Protein AF-F1C609-F1 (afdb_monomer_lite)

Sequence (153 aa):
SFLTEIGYLRPEPADFQITTQNVDDEIATTAGPQLVVPVMNARFAINAANARWGSLYDALYGTDAIPEDNGAEKGKGYNKVRGDKVIEWARNFLDDSVTLITGSHIGSTSYKIVDGELEVGLEDGTEIGLADASQLVGYLGDPESPTSILLKH

Organism: NCBI:txid135487

pLDDT: mean 97.44, std 1.82, range [80.75, 98.69]

Foldseek 3Di:
DVCVVVVNDDDDDDDDDDDDDPDDCVPVPDDDDDDDDDVVPVVRVVVNVVVVDDDQLCVQLVDPVPPPPPPLNSPPDDDVVVSVVSVVVVFVVCCVFFNWLDDTSVQFPAWAQDPNFIWTAGNVRDITGTVDRVQFPDFDDHRRHTPDTHGDD

InterPro domains:
  IPR006253 Malate synthase G [PTHR42739] (1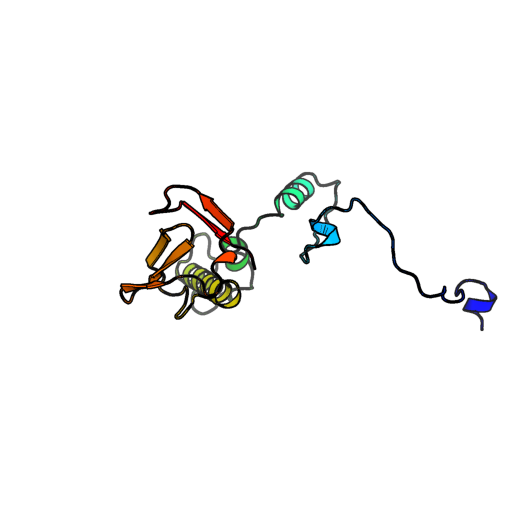-153)
  IPR011076 Malate synthase superfamily [SSF51645] (1-153)
  IPR048357 Malate synthase G, alpha-beta insertion domain [PF20658] (78-153)

Radius of gyration: 23.34 Å; chains: 1; bounding box: 52×42×64 Å

Secondary structure (DSSP, 8-state):
-HHHHTTSSPPPPPP------S--HHHHT---------TT-HHHHHHHHHTTS--HHHHHHHSSSS---TT----SS--HHHHHHHHHHHHHHHHHHS-BSSS-STTEEEEEEETTEEEEEETTS-EEEBSSGGGEEEEEEETTEEEEEEE--

Structure (mmCIF, N/CA/C/O backbone):
data_AF-F1C609-F1
#
_entry.id   AF-F1C609-F1
#
loop_
_atom_site.group_PDB
_atom_site.id
_atom_site.type_symbol
_atom_site.label_atom_id
_atom_site.label_alt_id
_atom_site.label_comp_id
_atom_site.label_asym_id
_atom_site.label_entity_id
_atom_site.label_seq_id
_atom_site.pdbx_PDB_ins_code
_atom_site.Cartn_x
_atom_site.Cartn_y
_atom_site.Cartn_z
_atom_site.occupancy
_atom_site.B_iso_or_equiv
_atom_site.auth_seq_id
_atom_site.auth_comp_id
_atom_site.auth_asym_id
_atom_site.auth_atom_id
_atom_site.pdbx_PDB_model_num
ATOM 1 N N . SER A 1 1 ? 19.303 10.600 -44.708 1.00 80.75 1 SER A N 1
ATOM 2 C CA . SER A 1 1 ? 20.560 10.499 -45.469 1.00 80.75 1 SER A CA 1
ATOM 3 C C . SER A 1 1 ? 21.729 10.155 -44.565 1.00 80.75 1 SER A C 1
ATOM 5 O O . SER A 1 1 ? 21.952 8.971 -44.375 1.00 80.75 1 SER A O 1
ATOM 7 N N . PHE A 1 2 ? 22.374 11.114 -43.886 1.00 96.25 2 PHE A N 1
ATOM 8 C CA . PHE A 1 2 ? 23.651 10.877 -43.190 1.00 96.25 2 PHE A CA 1
ATOM 9 C C . PHE A 1 2 ? 23.667 9.702 -42.193 1.00 96.25 2 PHE A C 1
ATOM 11 O O . PHE A 1 2 ? 24.519 8.830 -42.297 1.00 96.25 2 PHE A O 1
ATOM 18 N N . LEU A 1 3 ? 22.718 9.627 -41.252 1.00 97.56 3 LEU A N 1
ATOM 19 C CA . LEU A 1 3 ? 22.729 8.578 -40.216 1.00 97.56 3 LEU A CA 1
ATOM 20 C C . LEU A 1 3 ? 22.516 7.164 -40.772 1.00 97.56 3 LEU A C 1
ATOM 22 O O . LEU A 1 3 ? 23.059 6.204 -40.234 1.00 97.56 3 LEU A O 1
ATOM 26 N N . THR A 1 4 ? 21.747 7.029 -41.848 1.00 96.19 4 THR A N 1
ATOM 27 C CA . THR A 1 4 ? 21.577 5.751 -42.550 1.00 96.19 4 THR A CA 1
ATOM 28 C C . THR A 1 4 ? 22.824 5.419 -43.367 1.00 96.19 4 THR A C 1
ATOM 30 O O . THR A 1 4 ? 23.278 4.281 -43.355 1.00 96.19 4 THR A O 1
ATOM 33 N N . GLU A 1 5 ? 23.420 6.421 -44.022 1.00 96.38 5 GLU A N 1
ATOM 34 C CA . GLU A 1 5 ? 24.635 6.282 -44.838 1.00 96.38 5 GLU A CA 1
ATOM 35 C C . GLU A 1 5 ? 25.852 5.845 -44.016 1.00 96.38 5 GLU A C 1
ATOM 37 O O . GLU A 1 5 ? 26.610 4.988 -44.460 1.00 96.38 5 GLU A O 1
ATOM 42 N N . ILE A 1 6 ? 26.017 6.373 -42.798 1.00 97.75 6 ILE A N 1
ATOM 43 C CA . ILE A 1 6 ? 27.080 5.934 -41.878 1.00 97.75 6 ILE A CA 1
ATOM 44 C C . ILE A 1 6 ? 26.723 4.646 -41.117 1.00 97.75 6 ILE A C 1
ATOM 46 O O . ILE A 1 6 ? 27.489 4.206 -40.262 1.00 97.75 6 ILE A O 1
ATOM 50 N N . GLY A 1 7 ? 25.551 4.055 -41.378 1.00 95.50 7 GLY A N 1
ATOM 51 C CA . GLY A 1 7 ? 25.100 2.808 -40.756 1.00 95.50 7 GLY A CA 1
ATOM 52 C C . GLY A 1 7 ? 24.644 2.923 -39.297 1.00 95.50 7 GLY A C 1
ATOM 53 O O . GLY A 1 7 ? 24.482 1.897 -38.635 1.00 95.50 7 GLY A O 1
ATOM 54 N N . TYR A 1 8 ? 24.428 4.141 -38.792 1.00 96.88 8 TYR A N 1
ATOM 55 C CA . TYR A 1 8 ? 23.904 4.384 -37.445 1.00 96.88 8 TYR A CA 1
ATOM 56 C C . TYR A 1 8 ? 22.418 4.018 -37.352 1.00 96.88 8 TYR A C 1
ATOM 58 O O . TYR A 1 8 ? 22.014 3.271 -36.464 1.00 96.88 8 TYR A O 1
ATOM 66 N N . LEU A 1 9 ? 21.608 4.513 -38.293 1.00 96.88 9 LEU A N 1
ATOM 67 C CA . LEU A 1 9 ? 20.181 4.209 -38.365 1.00 96.88 9 LEU A CA 1
ATOM 68 C C . LEU A 1 9 ? 19.945 3.052 -39.339 1.00 96.88 9 LEU A C 1
ATOM 70 O O . LEU A 1 9 ? 20.194 3.184 -40.538 1.00 96.88 9 LEU A O 1
ATOM 74 N N . ARG A 1 10 ? 19.455 1.927 -38.818 1.00 96.56 10 ARG A N 1
ATOM 75 C CA . ARG A 1 10 ? 19.150 0.721 -39.599 1.00 96.56 10 ARG A CA 1
ATOM 76 C C . ARG A 1 10 ? 17.663 0.661 -39.969 1.00 96.56 10 ARG A C 1
ATOM 78 O O . ARG A 1 10 ? 16.863 1.311 -39.298 1.00 96.56 10 ARG A O 1
ATOM 85 N N . PRO A 1 11 ? 17.290 -0.105 -41.013 1.00 96.56 11 PRO A N 1
ATOM 86 C CA . PRO A 1 11 ? 15.891 -0.412 -41.288 1.00 96.56 11 PRO A CA 1
ATOM 87 C C . PRO A 1 11 ? 15.227 -1.069 -40.080 1.00 96.56 11 PRO A C 1
ATOM 89 O O . PRO A 1 11 ? 15.861 -1.851 -39.367 1.00 96.56 11 PRO A O 1
ATOM 92 N N . GLU A 1 12 ? 13.954 -0.758 -39.878 1.00 97.25 12 GLU A N 1
ATOM 93 C CA . GLU A 1 12 ? 13.131 -1.418 -38.874 1.00 97.25 12 GLU A CA 1
ATOM 94 C C . GLU A 1 12 ? 12.961 -2.907 -39.234 1.00 97.25 12 GLU A C 1
ATOM 96 O O . GLU A 1 12 ? 12.775 -3.231 -40.415 1.00 97.25 12 GLU A O 1
ATOM 101 N N . PRO A 1 13 ? 13.087 -3.834 -38.266 1.00 96.88 13 PRO A N 1
ATOM 102 C CA . PRO A 1 13 ? 12.787 -5.240 -38.511 1.00 96.88 13 PRO A CA 1
ATOM 103 C C . PRO A 1 13 ? 11.290 -5.443 -38.788 1.00 96.88 13 PRO A C 1
ATOM 105 O O . PRO A 1 13 ? 10.464 -4.607 -38.443 1.00 96.88 13 PRO A O 1
ATOM 108 N N . ALA A 1 14 ? 10.936 -6.578 -39.392 1.00 98.31 14 ALA A N 1
ATOM 109 C CA . ALA A 1 14 ? 9.535 -6.979 -39.508 1.00 98.31 14 ALA A CA 1
ATOM 110 C C . ALA A 1 14 ? 8.923 -7.267 -38.127 1.00 98.31 14 ALA A C 1
ATOM 112 O O . ALA A 1 14 ? 9.643 -7.660 -37.206 1.00 98.31 14 ALA A O 1
ATOM 113 N N . ASP A 1 15 ? 7.600 -7.139 -38.020 1.00 98.25 15 ASP A N 1
ATOM 114 C CA . ASP A 1 15 ? 6.855 -7.426 -36.794 1.00 98.25 15 ASP A CA 1
ATOM 115 C C . ASP A 1 15 ? 7.130 -8.841 -36.267 1.00 98.25 15 ASP A C 1
ATOM 117 O O . ASP A 1 15 ? 7.126 -9.830 -37.007 1.00 98.25 15 ASP A O 1
ATOM 121 N N . PHE A 1 16 ? 7.327 -8.941 -34.954 1.00 98.00 16 PHE A N 1
ATOM 122 C CA . PHE A 1 16 ? 7.481 -10.200 -34.236 1.00 98.00 16 PHE A CA 1
ATOM 123 C C . PHE A 1 16 ? 6.949 -10.066 -32.804 1.00 98.00 16 PHE A C 1
ATOM 125 O O . PHE A 1 16 ? 6.673 -8.968 -32.325 1.00 98.00 16 PHE A O 1
ATOM 132 N N . GLN A 1 17 ? 6.803 -11.196 -32.115 1.00 98.25 17 GLN A N 1
ATOM 133 C CA . GLN A 1 17 ? 6.473 -11.245 -30.691 1.00 98.25 17 GLN A CA 1
ATOM 134 C C . GLN A 1 17 ? 7.672 -11.787 -29.916 1.00 98.25 17 GLN A C 1
ATOM 136 O O . GLN A 1 17 ? 8.356 -12.702 -30.382 1.00 98.25 17 GLN A O 1
ATOM 141 N N . ILE A 1 18 ? 7.936 -11.227 -28.738 1.00 97.75 18 ILE A N 1
ATOM 142 C CA . ILE A 1 18 ? 8.985 -11.740 -27.853 1.00 97.75 18 ILE A CA 1
ATOM 143 C C . ILE A 1 18 ? 8.604 -13.135 -27.334 1.00 97.75 18 ILE A C 1
ATOM 145 O O . ILE A 1 18 ? 7.432 -13.430 -27.120 1.00 97.75 18 ILE A O 1
ATOM 149 N N . THR A 1 19 ? 9.596 -13.999 -27.118 1.00 98.12 19 THR A N 1
ATOM 150 C CA . THR A 1 19 ? 9.389 -15.400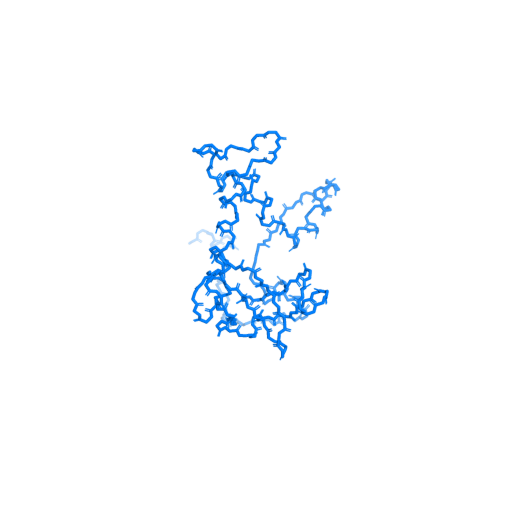 -26.698 1.00 98.12 19 THR A CA 1
ATOM 151 C C . THR A 1 19 ? 10.041 -15.720 -25.352 1.00 98.12 19 THR A C 1
ATOM 153 O O . THR A 1 19 ? 10.310 -16.883 -25.060 1.00 98.12 19 THR A O 1
ATOM 156 N N . THR A 1 20 ? 10.380 -14.702 -24.561 1.00 98.31 20 THR A N 1
ATOM 157 C CA . THR A 1 20 ? 11.048 -14.860 -23.262 1.00 98.31 20 THR A CA 1
ATOM 158 C C . THR A 1 20 ? 10.163 -15.655 -22.299 1.00 98.31 20 THR A C 1
ATOM 160 O O . THR A 1 20 ? 8.962 -15.415 -22.215 1.00 98.31 20 THR A O 1
ATOM 163 N N . GLN A 1 21 ? 10.753 -16.604 -21.572 1.00 97.81 21 GLN A N 1
ATOM 164 C CA . GLN A 1 21 ? 10.063 -17.497 -20.634 1.00 97.81 21 GLN A CA 1
ATOM 165 C C . GLN A 1 21 ? 10.801 -17.538 -19.292 1.00 97.81 21 GLN A C 1
ATOM 167 O O . GLN A 1 21 ? 11.965 -17.146 -19.223 1.00 97.81 21 GLN A O 1
ATOM 172 N N . ASN A 1 22 ? 10.146 -18.076 -18.256 1.00 97.50 22 ASN A N 1
ATOM 173 C CA . ASN A 1 22 ? 10.684 -18.209 -16.892 1.00 97.50 22 ASN A CA 1
ATOM 174 C C . ASN A 1 22 ? 11.066 -16.8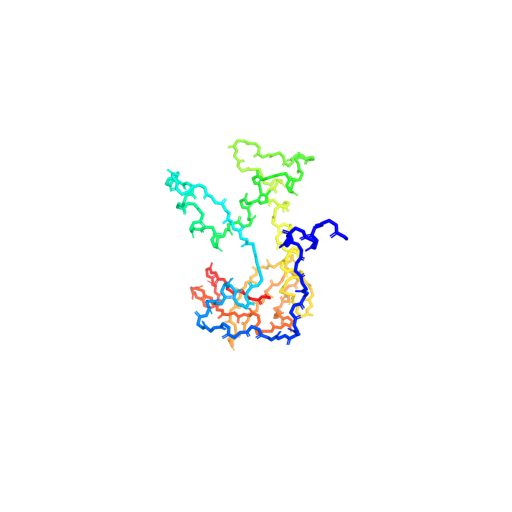56 -16.266 1.00 97.50 22 ASN A C 1
ATOM 176 O O . ASN A 1 22 ? 12.151 -16.705 -15.710 1.00 97.50 22 ASN A O 1
ATOM 180 N N . VAL A 1 23 ? 10.186 -15.867 -16.418 1.00 98.38 23 VAL A N 1
ATOM 181 C CA . VAL A 1 23 ? 10.334 -14.529 -15.836 1.00 98.38 23 VAL A CA 1
ATOM 182 C C . VAL A 1 23 ? 9.447 -14.449 -14.597 1.00 98.38 23 VAL A C 1
ATOM 184 O O . VAL A 1 23 ? 8.293 -14.867 -14.665 1.00 98.38 23 VAL A O 1
ATOM 187 N N . ASP A 1 24 ? 9.980 -13.930 -13.491 1.00 98.25 24 ASP A N 1
ATOM 188 C CA . ASP A 1 24 ? 9.235 -13.742 -12.243 1.00 98.25 24 ASP A CA 1
ATOM 189 C C . ASP A 1 24 ? 8.032 -12.792 -12.407 1.00 98.25 24 ASP A C 1
ATOM 191 O O . ASP A 1 24 ? 8.047 -11.861 -13.223 1.00 98.25 24 ASP A O 1
ATOM 195 N N . ASP A 1 25 ? 6.998 -12.999 -11.589 1.00 98.25 25 ASP A N 1
ATOM 196 C CA . ASP A 1 25 ? 5.736 -12.250 -11.642 1.00 98.25 25 ASP A CA 1
ATOM 197 C C . ASP A 1 25 ? 5.918 -10.750 -11.370 1.00 98.25 25 ASP A C 1
ATOM 199 O O . ASP A 1 25 ? 5.241 -9.918 -11.981 1.00 98.25 25 ASP A O 1
ATOM 203 N N . GLU A 1 26 ? 6.872 -10.375 -10.513 1.00 97.88 26 GLU A N 1
ATOM 204 C CA . GLU A 1 26 ? 7.212 -8.974 -10.242 1.00 97.88 26 GLU A CA 1
ATOM 205 C C . GLU A 1 26 ? 7.716 -8.223 -11.486 1.00 97.88 26 GLU A C 1
ATOM 207 O O . GLU A 1 26 ? 7.715 -6.994 -11.493 1.00 97.88 26 GLU A O 1
ATOM 212 N N . ILE A 1 27 ? 8.147 -8.940 -12.530 1.00 98.06 27 ILE A N 1
ATOM 213 C CA . ILE A 1 27 ? 8.591 -8.367 -13.808 1.00 98.06 27 ILE A CA 1
ATOM 214 C C . ILE A 1 27 ? 7.533 -8.582 -14.897 1.00 98.06 27 ILE A C 1
ATOM 216 O O . ILE A 1 27 ? 7.318 -7.701 -15.728 1.00 98.06 27 ILE A O 1
ATOM 220 N N . ALA A 1 28 ? 6.905 -9.760 -14.933 1.00 97.75 28 ALA A N 1
ATOM 221 C CA . ALA A 1 28 ? 6.064 -10.179 -16.051 1.00 97.75 28 ALA A CA 1
ATOM 222 C C . ALA A 1 28 ? 4.593 -9.758 -15.928 1.00 97.75 28 ALA A C 1
ATOM 224 O O . ALA A 1 28 ? 3.946 -9.524 -16.950 1.00 97.75 28 ALA A O 1
ATOM 225 N N . THR A 1 29 ? 4.050 -9.706 -14.709 1.00 97.50 29 THR A N 1
ATOM 226 C CA . THR A 1 29 ? 2.596 -9.610 -14.485 1.00 97.50 29 THR A CA 1
ATOM 227 C C . THR A 1 29 ? 2.196 -8.494 -13.525 1.00 97.50 29 THR A C 1
ATOM 229 O O . THR A 1 29 ? 1.074 -7.998 -13.606 1.00 97.50 29 THR A O 1
ATOM 232 N N . THR A 1 30 ? 3.102 -8.057 -12.649 1.00 96.88 30 THR A N 1
ATOM 233 C CA . THR A 1 30 ? 2.825 -7.027 -11.641 1.00 96.88 30 THR A CA 1
ATOM 234 C C . THR A 1 30 ? 3.280 -5.652 -12.120 1.00 96.88 30 THR A C 1
ATOM 236 O O . THR A 1 30 ? 4.464 -5.423 -12.356 1.00 96.88 30 THR A O 1
ATOM 239 N N . ALA A 1 31 ? 2.352 -4.699 -12.209 1.00 98.19 31 ALA A N 1
ATOM 240 C CA . ALA A 1 31 ? 2.690 -3.296 -12.419 1.00 98.19 31 ALA A CA 1
ATOM 241 C C . ALA A 1 31 ? 2.961 -2.618 -11.069 1.00 98.19 31 ALA A C 1
ATOM 243 O O . ALA A 1 31 ? 2.115 -2.641 -10.178 1.00 98.19 31 ALA A O 1
ATOM 244 N N . GLY A 1 32 ? 4.127 -1.992 -10.912 1.00 97.19 32 GLY A N 1
ATOM 245 C CA . GLY A 1 32 ? 4.472 -1.322 -9.664 1.00 97.19 32 GLY A CA 1
ATOM 246 C C . GLY A 1 32 ? 5.772 -0.518 -9.723 1.00 97.19 32 GLY A C 1
ATOM 247 O O . GLY A 1 32 ? 6.432 -0.467 -10.764 1.00 97.19 32 GLY A O 1
ATOM 248 N N . PRO A 1 33 ? 6.143 0.145 -8.615 1.00 97.94 33 PRO A N 1
ATOM 249 C CA . PRO A 1 33 ? 7.367 0.934 -8.540 1.00 97.94 33 PRO A CA 1
ATOM 250 C C . PRO A 1 33 ? 8.636 0.080 -8.668 1.00 97.94 33 PRO A C 1
ATOM 252 O O . PRO A 1 33 ? 8.720 -1.010 -8.105 1.00 97.94 33 PRO A O 1
ATOM 255 N N . GLN A 1 34 ? 9.670 0.628 -9.314 1.00 98.38 34 GLN A N 1
ATOM 256 C CA . GLN A 1 34 ? 11.014 0.044 -9.350 1.00 98.38 34 GLN A CA 1
ATOM 257 C C . GLN A 1 34 ? 12.022 0.988 -8.686 1.00 98.38 34 GLN A C 1
ATOM 259 O O . GLN A 1 34 ? 12.220 2.122 -9.124 1.00 98.38 34 GLN A O 1
ATOM 264 N N . LEU A 1 35 ? 12.676 0.516 -7.625 1.00 97.00 35 LEU A N 1
ATOM 265 C CA . LEU A 1 35 ? 13.657 1.295 -6.873 1.00 97.00 35 LEU A CA 1
ATOM 266 C C . LEU A 1 35 ? 15.081 1.058 -7.400 1.00 97.00 35 LEU A C 1
ATOM 268 O O . LEU A 1 35 ? 15.484 -0.077 -7.647 1.00 97.00 35 LEU A O 1
ATOM 272 N N . VAL A 1 36 ? 15.870 2.129 -7.508 1.00 97.88 36 VAL A N 1
ATOM 273 C CA . VAL A 1 36 ? 17.285 2.079 -7.907 1.00 97.88 36 VAL A CA 1
ATOM 274 C C . VAL A 1 36 ? 18.147 2.641 -6.781 1.00 97.88 36 VAL A C 1
ATOM 276 O O . VAL A 1 36 ? 17.932 3.767 -6.335 1.00 97.88 36 VAL A O 1
ATOM 279 N N . VAL A 1 37 ? 19.139 1.870 -6.323 1.00 96.69 37 VAL A N 1
ATOM 280 C CA . VAL A 1 37 ? 20.045 2.267 -5.232 1.00 96.69 37 VAL A CA 1
ATOM 281 C C . VAL A 1 37 ? 21.506 1.917 -5.532 1.00 96.69 37 VAL A C 1
ATOM 283 O O . VAL A 1 37 ? 21.775 0.944 -6.240 1.00 96.69 37 VAL A O 1
ATOM 286 N N . PRO A 1 38 ? 22.481 2.659 -4.974 1.00 97.31 38 PRO A N 1
ATOM 287 C CA . PRO A 1 38 ? 23.890 2.316 -5.116 1.00 97.31 38 PRO A CA 1
ATOM 288 C C . PRO A 1 38 ? 24.245 1.099 -4.251 1.00 97.31 38 PRO A C 1
ATOM 290 O O . PRO A 1 38 ? 24.287 1.189 -3.023 1.00 97.31 38 PRO A O 1
ATOM 293 N N . VAL A 1 39 ? 24.586 -0.023 -4.890 1.00 96.50 39 VAL A N 1
ATOM 294 C CA . VAL A 1 39 ? 24.919 -1.286 -4.199 1.00 96.50 39 VAL A CA 1
ATOM 295 C C . VAL A 1 39 ? 26.122 -1.172 -3.249 1.00 96.50 39 VAL A C 1
ATOM 297 O O . VAL A 1 39 ? 26.205 -1.901 -2.266 1.00 96.50 39 VAL A O 1
ATOM 300 N N . MET A 1 40 ? 27.034 -0.219 -3.486 1.00 96.81 40 MET A N 1
ATOM 301 C CA . MET A 1 40 ? 28.186 0.029 -2.605 1.00 96.81 40 MET A CA 1
ATOM 302 C C . MET A 1 40 ? 27.796 0.575 -1.223 1.00 96.81 40 MET A C 1
ATOM 304 O O . MET A 1 40 ? 28.606 0.532 -0.299 1.00 96.81 40 MET A O 1
ATOM 308 N N . ASN A 1 41 ? 26.570 1.083 -1.052 1.00 97.75 41 ASN A N 1
ATOM 309 C CA . ASN A 1 41 ? 26.057 1.484 0.252 1.00 97.75 41 ASN A CA 1
ATOM 310 C C . ASN A 1 41 ? 25.183 0.364 0.832 1.00 97.75 41 ASN A C 1
ATOM 312 O O . ASN A 1 41 ? 23.999 0.256 0.512 1.00 97.75 41 ASN A O 1
ATOM 316 N N . ALA A 1 42 ? 25.761 -0.437 1.732 1.00 97.56 42 ALA A N 1
ATOM 317 C CA . ALA A 1 42 ? 25.079 -1.580 2.342 1.00 97.56 42 ALA A CA 1
ATOM 318 C C . ALA A 1 42 ? 23.758 -1.199 3.035 1.00 97.56 42 ALA A C 1
ATOM 320 O O . ALA A 1 42 ? 22.778 -1.933 2.940 1.00 97.56 42 ALA A O 1
ATOM 321 N N . ARG A 1 43 ? 23.696 -0.027 3.684 1.00 98.12 43 ARG A N 1
ATOM 322 C CA . ARG A 1 43 ? 22.469 0.450 4.339 1.00 98.12 43 ARG A CA 1
ATOM 323 C C . ARG A 1 43 ? 21.362 0.703 3.319 1.00 98.12 43 ARG A C 1
ATOM 325 O O . ARG A 1 43 ? 20.226 0.304 3.546 1.00 98.12 43 ARG A O 1
ATOM 332 N N . PHE A 1 44 ? 21.680 1.353 2.201 1.00 97.56 44 PHE A N 1
ATOM 333 C CA . PHE A 1 44 ? 20.690 1.613 1.154 1.00 97.56 44 PHE A CA 1
ATOM 334 C C . PHE A 1 44 ? 20.273 0.338 0.426 1.00 97.56 44 PHE A C 1
ATOM 336 O O . PHE A 1 44 ? 19.091 0.186 0.141 1.00 97.56 44 PHE A O 1
ATOM 343 N N . ALA A 1 45 ? 21.197 -0.598 0.199 1.00 97.62 45 ALA A N 1
ATOM 344 C CA . ALA A 1 45 ? 20.877 -1.896 -0.389 1.00 97.62 45 ALA A CA 1
ATOM 345 C C . ALA A 1 45 ? 19.895 -2.703 0.481 1.00 97.62 45 ALA A C 1
ATOM 347 O O . ALA A 1 45 ? 18.892 -3.194 -0.029 1.00 97.62 45 ALA A O 1
ATOM 348 N N . ILE A 1 46 ? 20.133 -2.782 1.796 1.00 97.81 46 ILE A N 1
ATOM 349 C CA . ILE A 1 46 ? 19.232 -3.479 2.731 1.00 97.81 46 ILE A CA 1
ATOM 350 C C . ILE A 1 46 ? 17.868 -2.786 2.791 1.00 97.81 46 ILE A C 1
ATOM 352 O O . ILE A 1 46 ? 16.836 -3.449 2.714 1.00 97.81 46 ILE A O 1
ATOM 356 N N . ASN A 1 47 ? 17.850 -1.453 2.882 1.00 96.31 47 ASN A N 1
ATOM 357 C CA . ASN A 1 47 ? 16.599 -0.698 2.874 1.00 96.31 47 ASN A CA 1
ATOM 358 C C . ASN A 1 47 ? 15.806 -0.934 1.581 1.00 96.31 47 ASN A C 1
ATOM 360 O O . ASN A 1 47 ? 14.595 -1.092 1.646 1.00 96.31 47 ASN A O 1
ATOM 364 N N . ALA A 1 48 ? 16.480 -0.993 0.430 1.00 96.81 48 ALA A N 1
ATOM 365 C CA . ALA A 1 48 ? 15.838 -1.242 -0.855 1.00 96.81 48 ALA A CA 1
ATOM 366 C C . ALA A 1 48 ? 15.259 -2.655 -0.959 1.00 96.81 48 ALA A C 1
ATOM 368 O O . ALA A 1 48 ? 14.128 -2.810 -1.403 1.00 96.81 48 ALA A O 1
ATOM 369 N N . ALA A 1 49 ? 15.999 -3.671 -0.509 1.00 97.06 49 ALA A N 1
ATOM 370 C CA . ALA A 1 49 ? 15.509 -5.048 -0.495 1.00 97.06 49 ALA A CA 1
ATOM 371 C C . ALA A 1 49 ? 14.255 -5.202 0.385 1.00 97.06 49 ALA A C 1
ATOM 373 O O . ALA A 1 49 ? 13.314 -5.899 0.012 1.00 97.06 49 ALA A O 1
ATOM 374 N N . ASN A 1 50 ? 14.211 -4.502 1.523 1.00 97.94 50 ASN A N 1
ATOM 375 C CA . ASN A 1 50 ? 13.069 -4.527 2.438 1.00 97.94 50 ASN A CA 1
ATOM 376 C C . ASN A 1 50 ? 11.904 -3.624 1.995 1.00 97.94 50 ASN A C 1
ATOM 378 O O . ASN A 1 50 ? 10.808 -3.753 2.533 1.00 97.94 50 ASN A O 1
ATOM 382 N N . ALA A 1 51 ? 12.103 -2.741 1.010 1.00 97.94 51 ALA A N 1
ATOM 383 C CA . ALA A 1 51 ? 11.100 -1.768 0.572 1.00 97.94 51 ALA A CA 1
ATOM 384 C C . ALA A 1 51 ? 9.931 -2.376 -0.225 1.00 97.94 51 ALA A C 1
ATOM 386 O O . ALA A 1 51 ? 9.037 -1.637 -0.630 1.00 97.94 51 ALA A O 1
ATOM 387 N N . ARG A 1 52 ? 9.901 -3.705 -0.428 1.00 98.19 52 ARG A N 1
ATOM 388 C CA . ARG A 1 52 ? 8.736 -4.404 -1.001 1.00 98.19 52 ARG A CA 1
ATOM 389 C C . ARG A 1 52 ? 7.461 -4.137 -0.195 1.00 98.19 52 ARG A C 1
ATOM 391 O O . ARG A 1 52 ? 6.388 -4.044 -0.777 1.00 98.19 52 ARG A O 1
ATOM 398 N N . TRP A 1 53 ? 7.596 -3.998 1.123 1.00 98.19 53 TRP A N 1
ATOM 399 C CA . TRP A 1 53 ? 6.508 -3.647 2.028 1.00 98.19 53 TRP A CA 1
ATOM 400 C C . TRP A 1 53 ? 6.882 -2.383 2.800 1.00 98.19 53 TRP A C 1
ATOM 402 O O . TRP A 1 53 ? 7.942 -2.316 3.419 1.00 98.19 53 TRP A O 1
ATOM 412 N N . GLY A 1 54 ? 6.013 -1.375 2.756 1.00 98.00 54 GLY A N 1
ATOM 413 C CA . GLY A 1 54 ? 6.239 -0.076 3.384 1.00 98.00 54 GLY A CA 1
ATOM 414 C C . GLY A 1 54 ? 5.037 0.378 4.203 1.00 98.00 54 GLY A C 1
ATOM 415 O O . GLY A 1 54 ? 3.892 0.088 3.865 1.00 98.00 54 GLY A O 1
ATOM 416 N N . SER A 1 55 ? 5.303 1.113 5.280 1.00 98.50 55 SER A N 1
ATOM 417 C CA . SER A 1 55 ? 4.262 1.748 6.087 1.00 98.50 55 SER A CA 1
ATOM 418 C C . SER A 1 55 ? 3.729 2.984 5.365 1.00 98.50 55 SER A C 1
ATOM 420 O O . SER A 1 55 ? 4.421 3.998 5.248 1.00 98.50 55 SER A O 1
ATOM 422 N N . LEU A 1 56 ? 2.485 2.907 4.887 1.00 98.56 56 LEU A N 1
ATOM 423 C CA . LEU A 1 56 ? 1.797 4.048 4.281 1.00 98.56 56 LEU A CA 1
ATOM 424 C C . LEU A 1 56 ? 1.646 5.202 5.286 1.00 98.56 56 LEU A C 1
ATOM 426 O O . LEU A 1 56 ? 1.820 6.363 4.926 1.00 98.56 56 LEU A O 1
ATOM 430 N N . TYR A 1 57 ? 1.394 4.889 6.560 1.00 98.50 57 TYR A N 1
ATOM 431 C CA . TYR A 1 57 ? 1.236 5.897 7.608 1.00 98.50 57 TYR A CA 1
ATOM 432 C C . TYR A 1 57 ? 2.542 6.663 7.833 1.00 98.50 57 TYR A C 1
ATOM 434 O O . TYR A 1 57 ? 2.515 7.890 7.896 1.00 98.50 57 TYR A O 1
ATOM 442 N N . ASP A 1 58 ? 3.690 5.977 7.877 1.00 98.31 58 ASP A N 1
ATOM 443 C CA . ASP A 1 58 ? 4.992 6.642 8.019 1.00 98.31 58 ASP A CA 1
ATOM 444 C C . ASP A 1 58 ? 5.336 7.480 6.783 1.00 98.31 58 ASP A C 1
ATOM 446 O O . ASP A 1 58 ? 5.858 8.589 6.915 1.00 98.31 58 ASP A O 1
ATOM 450 N N . ALA A 1 59 ? 5.014 6.984 5.582 1.00 98.38 59 ALA A N 1
ATOM 451 C CA . ALA A 1 59 ? 5.232 7.713 4.336 1.00 98.38 59 ALA A CA 1
ATOM 452 C C . ALA A 1 59 ? 4.408 9.011 4.287 1.00 98.38 59 ALA A C 1
ATOM 454 O O . ALA A 1 59 ? 4.952 10.075 3.988 1.00 98.38 59 ALA A O 1
ATOM 455 N N . LEU A 1 60 ? 3.121 8.957 4.640 1.00 98.56 60 LEU A N 1
ATOM 456 C CA . LEU A 1 60 ? 2.238 10.127 4.675 1.00 98.56 60 LEU A CA 1
ATOM 457 C C . LEU A 1 60 ? 2.620 11.093 5.801 1.00 98.56 60 LEU A C 1
ATOM 459 O O . LEU A 1 60 ? 2.749 12.300 5.588 1.00 98.56 60 LEU A O 1
ATOM 463 N N . TYR A 1 61 ? 2.850 10.570 7.007 1.00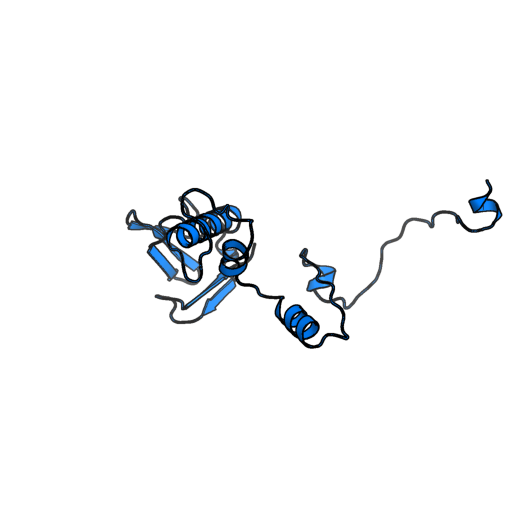 98.44 61 TYR A N 1
ATOM 464 C CA . TYR A 1 61 ? 3.192 11.393 8.160 1.00 98.44 61 TYR A CA 1
ATOM 465 C C . TYR A 1 61 ? 4.556 12.072 7.970 1.00 98.44 61 TYR A C 1
ATOM 467 O O . TYR A 1 61 ? 4.705 13.249 8.297 1.00 98.44 61 TYR A O 1
ATOM 475 N N . GLY A 1 62 ? 5.549 11.365 7.423 1.00 97.62 62 GLY A N 1
ATOM 476 C CA . GLY A 1 62 ? 6.935 11.823 7.309 1.00 97.62 62 GLY A CA 1
ATOM 477 C C . GLY A 1 62 ? 7.226 12.771 6.143 1.00 97.62 62 GLY A C 1
ATOM 478 O O . GLY A 1 62 ? 8.217 13.506 6.195 1.00 97.62 62 GLY A O 1
ATOM 479 N N . THR A 1 63 ? 6.373 12.817 5.120 1.00 98.19 63 THR A N 1
ATOM 480 C CA . THR A 1 63 ? 6.578 13.630 3.904 1.00 98.19 63 THR A CA 1
ATOM 481 C C . THR A 1 63 ? 5.704 14.886 3.893 1.00 98.19 63 THR A C 1
ATOM 483 O O . THR A 1 63 ? 5.069 15.217 4.892 1.00 98.19 63 THR A O 1
ATOM 486 N N . ASP A 1 64 ? 5.752 15.660 2.816 1.00 97.25 64 ASP A N 1
ATOM 487 C CA . ASP A 1 64 ? 4.886 16.815 2.552 1.00 97.25 64 ASP A CA 1
ATOM 488 C C . ASP A 1 64 ? 3.566 16.434 1.854 1.00 97.25 64 ASP A C 1
ATOM 490 O O . ASP A 1 64 ? 2.744 17.309 1.600 1.00 97.25 64 ASP A O 1
ATOM 494 N N . ALA A 1 65 ? 3.317 15.136 1.621 1.00 97.94 65 ALA A N 1
ATOM 495 C CA . ALA A 1 65 ? 2.046 14.633 1.092 1.00 97.94 65 ALA A CA 1
ATOM 496 C C . ALA A 1 65 ? 0.842 15.019 1.970 1.00 97.94 65 ALA A C 1
ATOM 498 O O . ALA A 1 65 ? -0.254 15.239 1.461 1.00 97.94 65 ALA A O 1
ATOM 499 N N . ILE A 1 66 ? 1.055 15.138 3.285 1.00 98.00 66 ILE A N 1
ATOM 500 C CA . ILE A 1 66 ? 0.112 15.773 4.208 1.00 98.00 66 ILE A CA 1
ATOM 501 C C . ILE A 1 66 ? 0.637 17.178 4.544 1.00 98.00 66 ILE A C 1
ATOM 503 O O . ILE A 1 66 ? 1.684 17.276 5.204 1.00 98.00 66 ILE A O 1
ATOM 507 N N . PRO A 1 67 ? -0.072 18.255 4.153 1.00 97.44 67 PRO A N 1
ATOM 508 C CA . PRO A 1 67 ? 0.305 19.626 4.485 1.00 97.44 67 PRO A CA 1
ATOM 509 C C . PRO A 1 67 ? 0.458 19.845 5.994 1.00 97.44 67 PRO A C 1
ATOM 511 O O . PRO A 1 67 ? -0.283 19.278 6.797 1.00 97.44 67 PRO A O 1
ATOM 514 N N . GLU A 1 68 ? 1.413 20.689 6.379 1.00 97.75 68 GLU A N 1
ATOM 515 C CA . GLU A 1 68 ? 1.695 21.034 7.784 1.00 97.75 68 GLU A CA 1
ATOM 516 C C . GLU A 1 68 ? 0.879 22.244 8.285 1.00 97.75 68 GLU A C 1
ATOM 518 O O . GLU A 1 68 ? 1.171 22.813 9.330 1.00 97.75 68 GLU A O 1
ATOM 523 N N . ASP A 1 69 ? -0.159 22.648 7.550 1.00 96.12 69 ASP A N 1
ATOM 524 C CA . ASP A 1 69 ? -1.055 23.733 7.948 1.00 96.12 69 ASP A CA 1
ATOM 525 C C . ASP A 1 69 ? -2.041 23.332 9.060 1.00 96.12 69 ASP A C 1
ATOM 527 O O . ASP A 1 69 ? -2.228 22.155 9.382 1.00 96.12 69 ASP A O 1
ATOM 531 N N . ASN A 1 70 ? -2.711 24.334 9.638 1.00 95.69 70 ASN A N 1
ATOM 532 C CA . ASN A 1 70 ? -3.815 24.148 10.586 1.00 95.69 70 ASN A CA 1
ATOM 533 C C . ASN A 1 70 ? -3.456 23.274 11.807 1.00 95.69 70 ASN A C 1
ATOM 535 O O . ASN A 1 70 ? -4.288 22.508 12.291 1.00 95.69 70 ASN A O 1
ATOM 539 N N . GLY A 1 71 ? -2.220 23.378 12.305 1.00 96.19 71 GLY A N 1
ATOM 540 C CA . GLY A 1 71 ? -1.757 22.619 13.469 1.00 96.19 71 GLY A CA 1
ATOM 541 C C . GLY A 1 71 ? -1.337 21.177 13.160 1.00 96.19 71 GLY A C 1
ATOM 542 O O . GLY A 1 71 ? -1.248 20.365 14.080 1.00 96.19 71 GLY A O 1
ATOM 543 N N . ALA A 1 72 ? -1.124 20.827 11.885 1.00 97.81 72 ALA A N 1
ATOM 544 C CA . ALA A 1 72 ? -0.704 19.497 11.438 1.00 97.81 72 ALA A CA 1
ATOM 545 C C . ALA A 1 72 ? 0.816 19.383 11.190 1.00 97.81 72 ALA A C 1
ATOM 547 O O . ALA A 1 72 ? 1.259 18.564 10.376 1.00 97.81 72 ALA A O 1
ATOM 548 N N . GLU A 1 73 ? 1.628 20.186 11.878 1.00 97.94 73 GLU A N 1
ATOM 549 C CA . GLU A 1 73 ? 3.088 20.120 11.811 1.00 97.94 73 GLU A CA 1
ATOM 550 C C . GLU A 1 73 ? 3.601 18.788 12.382 1.00 97.94 73 GLU A C 1
ATOM 552 O O . GLU A 1 73 ? 3.034 18.238 13.332 1.00 97.94 73 GLU A O 1
ATOM 557 N N . LYS A 1 74 ? 4.711 18.260 11.851 1.00 95.50 74 LYS A N 1
ATOM 558 C CA . LYS A 1 74 ? 5.263 16.964 12.312 1.00 95.50 74 LYS A CA 1
ATOM 559 C C . LYS A 1 74 ? 5.694 16.985 13.778 1.00 95.50 74 LYS A C 1
ATOM 561 O O . LYS A 1 74 ? 5.562 15.975 14.465 1.00 95.50 74 LYS A O 1
ATOM 566 N N . GLY A 1 75 ? 6.203 18.126 14.247 1.00 91.62 75 GLY A N 1
ATOM 567 C CA . GLY A 1 75 ? 6.751 18.280 15.594 1.00 91.62 75 GLY A CA 1
ATOM 568 C C . GLY A 1 75 ? 7.936 17.343 15.879 1.00 91.62 75 GLY A C 1
ATOM 569 O O . GLY A 1 75 ? 8.559 16.794 14.975 1.00 91.62 75 GLY A O 1
ATOM 570 N N . LYS A 1 76 ? 8.277 17.175 17.165 1.00 93.06 76 LYS A N 1
ATOM 571 C CA . LYS A 1 76 ? 9.315 16.222 17.627 1.00 93.06 76 LYS A CA 1
ATOM 572 C C . LYS A 1 76 ? 8.755 14.866 18.072 1.00 93.06 76 LYS A C 1
ATOM 574 O O . LYS A 1 76 ? 9.523 13.976 18.420 1.00 93.06 76 LYS A O 1
ATOM 579 N N . GLY A 1 77 ? 7.435 14.737 18.127 1.00 95.19 77 GLY A N 1
ATOM 580 C CA . GLY A 1 77 ? 6.721 13.548 18.579 1.00 95.19 77 GLY A CA 1
ATOM 581 C C . GLY A 1 77 ? 5.418 13.400 17.806 1.00 95.19 77 GLY A C 1
ATOM 582 O O . GLY A 1 77 ? 5.203 14.098 16.819 1.00 95.19 77 GLY A O 1
ATOM 583 N N . TYR A 1 78 ? 4.543 12.504 18.253 1.00 97.56 78 TYR A N 1
ATOM 584 C CA . TYR A 1 78 ? 3.265 12.296 17.583 1.00 97.56 78 TYR A CA 1
ATOM 585 C C . TYR A 1 78 ? 2.329 13.496 17.780 1.00 97.56 78 TYR A C 1
ATOM 587 O O . TYR A 1 78 ? 1.922 13.811 18.899 1.00 97.56 78 TYR A O 1
ATOM 595 N N . ASN A 1 79 ? 1.979 14.147 16.676 1.00 98.25 79 ASN A N 1
ATOM 596 C CA . ASN A 1 79 ? 0.940 15.154 16.596 1.00 98.25 79 ASN A CA 1
ATOM 597 C C . ASN A 1 79 ? -0.359 14.472 16.161 1.00 98.25 79 ASN A C 1
ATOM 599 O O . ASN A 1 79 ? -0.502 14.071 15.005 1.00 98.25 79 ASN A O 1
ATOM 603 N N . LYS A 1 80 ? -1.321 14.376 17.084 1.00 98.12 80 LYS A N 1
ATOM 604 C CA . LYS A 1 80 ? -2.623 13.763 16.810 1.00 98.12 80 LYS A CA 1
ATOM 605 C C . LYS A 1 80 ? -3.377 14.457 15.671 1.00 98.12 80 LYS A C 1
ATOM 607 O O . LYS A 1 80 ? -3.971 13.757 14.867 1.00 98.12 80 LYS A O 1
ATOM 612 N N . VAL A 1 81 ? -3.291 15.784 15.539 1.00 98.25 81 VAL A N 1
ATOM 613 C CA . VAL A 1 81 ? -3.963 16.524 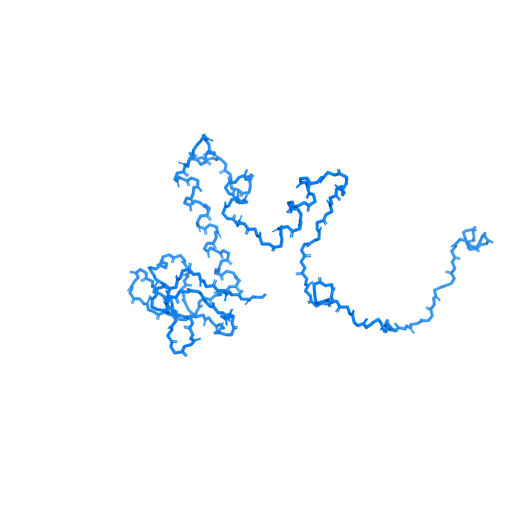14.452 1.00 98.25 81 VAL A CA 1
ATOM 614 C C . VAL A 1 81 ? -3.446 16.067 13.086 1.00 98.25 81 VAL A C 1
ATOM 616 O O . VAL A 1 81 ? -4.225 15.821 12.169 1.00 98.25 81 VAL A O 1
ATOM 619 N N . ARG A 1 82 ? -2.127 15.885 12.956 1.00 98.50 82 ARG A N 1
ATOM 620 C CA . ARG A 1 82 ? -1.515 15.333 11.741 1.00 98.50 82 ARG A CA 1
ATOM 621 C C . ARG A 1 82 ? -1.857 13.857 11.545 1.00 98.50 82 ARG A C 1
ATOM 623 O O . ARG A 1 82 ? -2.155 13.446 10.429 1.00 98.50 82 ARG A O 1
ATOM 630 N N . GLY A 1 83 ? -1.798 13.067 12.614 1.00 98.31 83 GLY A N 1
ATOM 631 C CA . GLY A 1 83 ? -2.106 11.640 12.573 1.00 98.31 83 GLY A CA 1
ATOM 632 C C . GLY A 1 83 ? -3.542 11.353 12.136 1.00 98.31 83 GLY A C 1
ATOM 633 O O . GLY A 1 83 ? -3.760 10.448 11.339 1.00 98.31 83 GLY A O 1
ATOM 634 N N . ASP A 1 84 ? -4.499 12.176 12.563 1.00 98.00 84 ASP A N 1
ATOM 635 C CA . ASP A 1 84 ? -5.896 12.061 12.143 1.00 98.00 84 ASP A CA 1
ATOM 636 C C . ASP A 1 84 ? -6.048 12.334 10.633 1.00 98.00 84 ASP A C 1
ATOM 638 O O . ASP A 1 84 ? -6.717 11.561 9.951 1.00 98.00 84 ASP A O 1
ATOM 642 N N . LYS A 1 85 ? -5.330 13.325 10.071 1.00 98.25 85 LYS A N 1
ATOM 643 C CA . LYS A 1 85 ? -5.278 13.554 8.609 1.00 98.25 85 LYS A CA 1
ATOM 644 C C . LYS A 1 85 ? -4.668 12.372 7.842 1.00 98.25 85 LYS A C 1
ATOM 646 O O . LYS A 1 85 ? -5.104 12.056 6.740 1.00 98.25 85 LYS A O 1
ATOM 651 N N . VAL A 1 86 ? -3.649 11.718 8.409 1.00 98.56 86 VAL A N 1
ATOM 652 C CA . VAL A 1 86 ? -3.039 10.510 7.819 1.00 98.56 86 VAL A CA 1
ATOM 653 C C . VAL A 1 86 ? -4.034 9.349 7.803 1.00 98.56 86 VAL A C 1
ATOM 655 O O . VAL A 1 86 ? -4.146 8.661 6.790 1.00 98.56 86 VAL A O 1
ATOM 658 N N . ILE A 1 87 ? -4.766 9.143 8.903 1.00 98.38 87 ILE A N 1
ATOM 659 C CA . ILE A 1 87 ? -5.800 8.105 9.006 1.00 98.38 87 ILE A CA 1
ATOM 660 C C . ILE A 1 87 ? -6.914 8.368 7.994 1.00 98.38 87 ILE A C 1
ATOM 662 O O . ILE A 1 87 ? -7.288 7.453 7.268 1.00 98.38 87 ILE A O 1
ATOM 666 N N . GLU A 1 88 ? -7.412 9.602 7.914 1.00 97.69 88 GLU A N 1
ATOM 667 C CA . GLU A 1 88 ? -8.441 9.996 6.949 1.00 97.69 88 GLU A CA 1
ATOM 668 C C . GLU A 1 88 ? -7.994 9.717 5.508 1.00 97.69 88 GLU A C 1
ATOM 670 O O . GLU A 1 88 ? -8.715 9.062 4.757 1.00 97.69 88 GLU A O 1
ATOM 675 N N . TRP A 1 89 ? -6.771 10.118 5.140 1.00 98.44 89 TRP A N 1
ATOM 676 C CA . TRP A 1 89 ? -6.209 9.816 3.821 1.00 98.44 89 TRP A CA 1
ATOM 677 C C . TRP A 1 89 ? -6.179 8.309 3.547 1.00 98.44 89 TRP A C 1
ATOM 679 O O . TRP A 1 89 ? -6.614 7.860 2.490 1.00 98.44 89 TRP A O 1
ATOM 689 N N . ALA A 1 90 ? -5.699 7.512 4.506 1.00 98.50 90 ALA A N 1
ATOM 690 C CA . ALA A 1 90 ? -5.610 6.064 4.347 1.00 98.50 90 ALA A CA 1
ATOM 691 C C . ALA A 1 90 ? -6.986 5.389 4.256 1.00 98.50 90 ALA A C 1
ATOM 693 O O . ALA A 1 90 ? -7.123 4.397 3.548 1.00 98.50 90 ALA A O 1
ATOM 694 N N . ARG A 1 91 ? -8.007 5.915 4.944 1.00 98.19 91 ARG A N 1
ATOM 695 C CA . ARG A 1 91 ? -9.386 5.424 4.828 1.00 98.19 91 ARG A CA 1
ATOM 696 C C . ARG A 1 91 ? -9.983 5.723 3.459 1.00 98.19 91 ARG A C 1
ATOM 698 O O . ARG A 1 91 ? -10.525 4.806 2.859 1.00 98.19 91 ARG A O 1
ATOM 705 N N . ASN A 1 92 ? -9.771 6.927 2.930 1.00 98.31 92 ASN A N 1
ATOM 706 C CA . ASN A 1 92 ? -10.163 7.252 1.556 1.00 98.31 92 ASN A CA 1
ATOM 707 C C . ASN A 1 92 ? -9.452 6.348 0.534 1.00 98.31 92 ASN A C 1
ATOM 709 O O . ASN A 1 92 ? -10.076 5.854 -0.393 1.00 98.31 92 ASN A O 1
ATOM 713 N N . PHE A 1 93 ? -8.164 6.054 0.735 1.00 98.62 93 PHE A N 1
ATOM 714 C CA . PHE A 1 93 ? -7.440 5.119 -0.132 1.00 98.62 93 PHE A CA 1
ATOM 715 C C . PHE A 1 93 ? -8.035 3.699 -0.116 1.00 98.62 93 PHE A C 1
ATOM 717 O O . PHE A 1 93 ? -8.050 3.032 -1.153 1.00 98.62 93 PHE A O 1
ATOM 724 N N . LEU A 1 94 ? -8.529 3.231 1.037 1.00 98.56 94 LEU A N 1
ATOM 725 C CA . LEU A 1 94 ? -9.258 1.962 1.114 1.00 98.56 94 LEU A CA 1
ATOM 726 C C . LEU A 1 94 ? -10.591 2.045 0.366 1.00 98.56 94 LEU A C 1
ATOM 728 O O . LEU A 1 94 ? -10.891 1.135 -0.396 1.00 98.56 94 LEU A O 1
ATOM 732 N N . ASP A 1 95 ? -11.338 3.140 0.514 1.00 98.25 95 ASP A N 1
ATOM 733 C CA . ASP A 1 95 ? -12.583 3.346 -0.236 1.00 98.25 95 ASP A CA 1
ATOM 734 C C . ASP A 1 95 ? -12.361 3.375 -1.751 1.00 98.25 95 ASP A C 1
ATOM 736 O O . ASP A 1 95 ? -13.206 2.889 -2.490 1.00 98.25 95 ASP A O 1
ATOM 740 N N . ASP A 1 96 ? -11.221 3.878 -2.223 1.00 98.06 96 ASP A N 1
ATOM 741 C CA . ASP A 1 96 ? -10.897 3.898 -3.653 1.00 98.06 96 ASP A CA 1
ATOM 742 C C . ASP A 1 96 ? -10.410 2.535 -4.185 1.00 98.06 96 ASP A C 1
ATOM 744 O O . ASP A 1 96 ? -10.575 2.245 -5.370 1.00 98.06 96 ASP A O 1
ATOM 748 N N . SER A 1 97 ? -9.784 1.707 -3.338 1.00 98.19 97 SER A N 1
ATOM 749 C CA . SER A 1 97 ? -9.077 0.485 -3.773 1.00 98.19 97 SER A CA 1
ATOM 750 C C . SER A 1 97 ? -9.813 -0.818 -3.436 1.00 98.19 97 SER A C 1
ATOM 752 O O . SER A 1 97 ? -9.673 -1.819 -4.130 1.00 98.19 97 SER A O 1
ATOM 754 N N . VAL A 1 98 ? -10.552 -0.858 -2.333 1.00 97.88 98 VAL A N 1
ATOM 755 C CA . VAL A 1 98 ? -11.179 -2.067 -1.773 1.00 97.88 98 VAL A CA 1
ATOM 756 C C . VAL A 1 98 ? -12.552 -1.710 -1.207 1.00 97.88 98 VAL A C 1
ATOM 758 O O . VAL A 1 98 ? -12.821 -1.875 -0.025 1.00 97.88 98 VAL A O 1
ATOM 761 N N . THR A 1 99 ? -13.418 -1.167 -2.064 1.00 97.94 99 THR A N 1
ATOM 762 C CA . THR A 1 99 ? -14.729 -0.610 -1.691 1.00 97.94 99 THR A CA 1
ATOM 763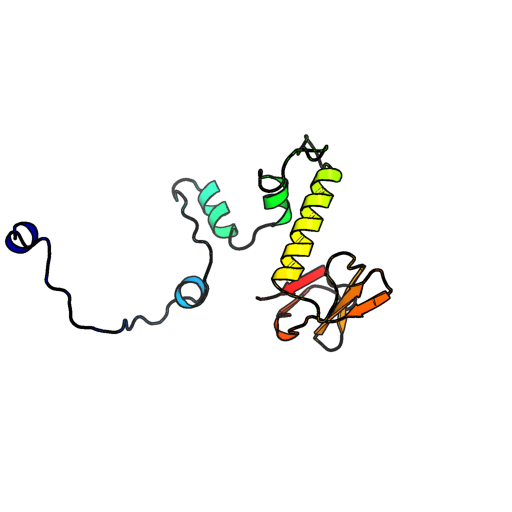 C C . THR A 1 99 ? -15.584 -1.580 -0.872 1.00 97.94 99 THR A C 1
ATOM 765 O O . THR A 1 99 ? -15.680 -2.761 -1.211 1.00 97.94 99 THR A O 1
ATOM 768 N N . LEU A 1 100 ? -16.312 -1.062 0.119 1.00 98.31 100 LEU A N 1
ATOM 769 C CA . LEU A 1 100 ? -17.435 -1.766 0.750 1.00 98.31 100 LEU A CA 1
ATOM 770 C C . LEU A 1 100 ? -18.639 -1.838 -0.205 1.00 98.31 100 LEU A C 1
ATOM 772 O O . LEU A 1 100 ? -18.772 -1.000 -1.097 1.00 98.31 100 LEU A O 1
ATOM 776 N N . ILE A 1 101 ? -19.552 -2.796 0.002 1.00 97.94 101 ILE A N 1
ATOM 777 C CA . ILE A 1 101 ? -20.800 -2.906 -0.791 1.00 97.94 101 ILE A CA 1
ATOM 778 C C . ILE A 1 101 ? -21.568 -1.575 -0.784 1.00 97.94 101 ILE A C 1
ATOM 780 O O . ILE A 1 101 ? -22.056 -1.115 -1.817 1.00 97.94 101 ILE A O 1
ATOM 784 N N . THR A 1 102 ? -21.657 -0.951 0.391 1.00 94.75 102 THR A N 1
ATOM 785 C CA . THR A 1 102 ? -22.122 0.423 0.589 1.00 94.75 102 THR A CA 1
ATOM 786 C C . THR A 1 102 ? -21.397 1.039 1.781 1.00 94.75 102 THR A C 1
ATOM 788 O O . THR A 1 102 ? -20.926 0.318 2.657 1.00 94.75 102 THR A O 1
ATOM 791 N N . GLY A 1 103 ? -21.383 2.368 1.863 1.00 93.50 103 GLY A N 1
ATOM 792 C CA . GLY A 1 103 ? -20.744 3.080 2.968 1.00 93.50 103 GLY A CA 1
ATOM 793 C C . GLY A 1 103 ? -19.277 3.383 2.681 1.00 93.50 103 GLY A C 1
ATOM 794 O O . GLY A 1 103 ? -18.901 3.578 1.529 1.00 93.50 103 GLY A O 1
ATOM 795 N N . SER A 1 104 ? -18.482 3.485 3.742 1.00 97.12 104 SER A N 1
ATOM 796 C CA . SER A 1 104 ? -17.075 3.879 3.697 1.00 97.12 104 SER A CA 1
ATOM 797 C C . SER A 1 104 ? -16.310 3.187 4.824 1.00 97.12 104 SER A C 1
ATOM 799 O O . SER A 1 104 ? -16.872 2.886 5.878 1.00 97.12 104 SER A O 1
ATOM 801 N N . HIS A 1 105 ? -15.014 2.959 4.625 1.00 97.94 105 HIS A N 1
ATOM 802 C CA . HIS A 1 105 ? -14.089 2.546 5.676 1.00 97.94 105 HIS A CA 1
ATOM 803 C C . HIS A 1 105 ? -13.910 3.627 6.756 1.00 97.94 105 HIS A C 1
ATOM 805 O O . HIS A 1 105 ? -13.440 3.332 7.862 1.00 97.94 105 HIS A O 1
ATOM 811 N N . ILE A 1 106 ? -14.256 4.885 6.467 1.00 96.69 106 ILE A N 1
ATOM 812 C CA . ILE A 1 106 ? -14.368 5.939 7.477 1.00 96.69 106 ILE A CA 1
ATOM 813 C C . ILE A 1 106 ? -15.489 5.562 8.449 1.00 96.69 106 ILE A C 1
ATOM 815 O O . ILE A 1 106 ? -16.604 5.249 8.046 1.00 96.69 106 ILE A O 1
ATOM 819 N N . GLY A 1 107 ? -15.186 5.595 9.747 1.00 92.81 107 GLY A N 1
ATOM 820 C CA . GLY A 1 107 ? -16.128 5.156 10.779 1.00 92.81 107 GLY A CA 1
ATOM 821 C C . GLY A 1 107 ? -16.213 3.634 10.935 1.00 92.81 107 GLY A C 1
ATOM 822 O O . GLY A 1 107 ? -17.135 3.135 11.573 1.00 92.81 107 GLY A O 1
ATOM 823 N N . SER A 1 108 ? -15.260 2.867 10.387 1.00 97.00 108 SER A N 1
ATOM 824 C CA . SER A 1 108 ? -15.142 1.438 10.699 1.00 97.00 108 SER A CA 1
ATOM 825 C C . SER A 1 108 ? -14.840 1.232 12.191 1.00 97.00 108 SER A C 1
ATOM 827 O O . SER A 1 108 ? -13.841 1.762 12.692 1.00 97.00 108 SER A O 1
ATOM 829 N N . THR A 1 109 ? -15.638 0.421 12.877 1.00 97.56 109 THR A N 1
ATOM 830 C CA . THR A 1 109 ? -15.515 0.103 14.308 1.00 97.56 109 THR A CA 1
ATOM 831 C C . THR A 1 109 ? -14.922 -1.281 14.560 1.00 97.56 109 THR A C 1
ATOM 833 O O . THR A 1 109 ? -14.315 -1.506 15.607 1.00 97.56 109 THR A O 1
ATOM 836 N N . SER A 1 110 ? -15.054 -2.203 13.605 1.00 97.88 110 SER A N 1
ATOM 837 C CA . SER A 1 110 ? -14.467 -3.541 13.677 1.00 97.88 110 SER A CA 1
ATOM 838 C C . SER A 1 110 ? -14.215 -4.120 12.287 1.00 97.88 110 SER A C 1
ATOM 840 O O . SER A 1 110 ? -14.819 -3.692 11.307 1.00 97.88 110 SER A O 1
ATOM 842 N N . TYR A 1 111 ? -13.305 -5.087 12.223 1.00 98.38 111 TYR A N 1
ATOM 843 C CA . TYR A 1 111 ? -13.070 -5.927 11.055 1.00 98.38 111 TYR A CA 1
ATOM 844 C C . TYR A 1 111 ? -13.032 -7.375 11.543 1.00 98.38 111 TYR A C 1
ATOM 846 O O . TYR A 1 111 ? -12.336 -7.645 12.523 1.00 98.38 111 TYR A O 1
ATOM 854 N N . LYS A 1 112 ? -13.762 -8.279 10.890 1.00 98.50 112 LYS A N 1
ATOM 855 C CA . LYS A 1 112 ? -13.877 -9.699 11.254 1.00 98.50 112 LYS A CA 1
ATOM 856 C C . LYS A 1 112 ? -13.885 -10.570 10.004 1.00 98.50 112 LYS A C 1
ATOM 858 O O . LYS A 1 112 ? -14.164 -10.084 8.912 1.00 98.50 112 LYS A O 1
ATOM 863 N N . ILE A 1 113 ? -13.604 -11.855 10.171 1.00 98.56 113 ILE A N 1
ATOM 864 C CA . ILE A 1 113 ? -13.721 -12.851 9.109 1.00 98.56 113 ILE A CA 1
ATOM 865 C C . ILE A 1 113 ? -14.899 -13.769 9.432 1.00 98.56 113 ILE A C 1
ATOM 867 O O . ILE A 1 113 ? -14.797 -14.603 10.330 1.00 98.56 113 ILE A O 1
ATOM 871 N N . VAL A 1 114 ? -15.995 -13.625 8.688 1.00 98.00 114 VAL A N 1
ATOM 872 C CA . VAL A 1 114 ? -17.240 -14.384 8.877 1.00 98.00 114 VAL A CA 1
ATOM 873 C C . VAL A 1 114 ? -17.468 -15.247 7.645 1.00 98.00 114 VAL A C 1
ATOM 875 O O . VAL A 1 114 ? -17.430 -14.755 6.523 1.00 98.00 114 VAL A O 1
ATOM 878 N N . ASP A 1 115 ? -17.618 -16.558 7.843 1.00 96.06 115 ASP A N 1
ATOM 879 C CA . ASP A 1 115 ? -17.799 -17.543 6.763 1.00 96.06 115 ASP A CA 1
ATOM 880 C C . ASP A 1 115 ? -16.751 -17.461 5.627 1.00 96.06 115 ASP A C 1
ATOM 882 O O . ASP A 1 115 ? -16.992 -17.859 4.490 1.00 96.06 115 ASP A O 1
ATOM 886 N N . GLY A 1 116 ? -15.539 -17.001 5.961 1.00 96.75 116 GLY A N 1
ATOM 887 C CA . GLY A 1 116 ? -14.422 -16.861 5.024 1.00 96.75 116 GLY A CA 1
ATOM 888 C C . GLY A 1 116 ? -14.366 -15.526 4.276 1.00 96.75 116 GLY A C 1
ATOM 889 O O . GLY A 1 116 ? -13.451 -15.340 3.477 1.00 96.75 116 GLY A O 1
ATOM 890 N N . GLU A 1 117 ? -15.278 -14.595 4.554 1.00 98.25 117 GLU A N 1
ATOM 891 C CA . GLU A 1 117 ? -15.336 -13.263 3.949 1.00 98.25 117 GLU A CA 1
ATOM 892 C C . GLU A 1 117 ? -15.011 -12.165 4.968 1.00 98.25 117 GLU A C 1
ATOM 894 O O . GLU A 1 117 ? -15.127 -12.358 6.179 1.00 98.25 117 GLU A O 1
ATOM 899 N N . LEU A 1 118 ? -14.572 -11.002 4.477 1.00 98.69 118 LEU A N 1
ATOM 900 C CA . LEU A 1 118 ? -14.320 -9.843 5.328 1.00 98.69 118 LEU A CA 1
ATOM 901 C C . LEU A 1 118 ? -15.642 -9.147 5.644 1.00 98.69 118 LEU A C 1
ATOM 903 O O . LEU A 1 118 ? -16.317 -8.678 4.732 1.00 98.69 118 LEU A O 1
ATOM 907 N N . GLU A 1 119 ? -15.934 -8.994 6.930 1.00 98.56 119 GLU A N 1
ATOM 908 C CA . GLU A 1 119 ? -17.027 -8.178 7.446 1.00 98.56 119 GLU A CA 1
ATOM 909 C C . GLU A 1 119 ? -16.462 -6.959 8.188 1.00 98.56 119 GLU A C 1
ATOM 911 O O . GLU A 1 119 ? -15.548 -7.066 9.012 1.00 98.56 119 GLU A O 1
ATOM 916 N N . VAL A 1 120 ? -17.000 -5.781 7.883 1.00 98.56 120 VAL A N 1
ATOM 917 C CA . VAL A 1 120 ? -16.616 -4.496 8.469 1.00 98.56 120 VAL A CA 1
ATOM 918 C C . VAL A 1 120 ? -17.808 -3.929 9.227 1.00 98.56 120 VAL A C 1
ATOM 920 O O . VAL A 1 120 ? -18.853 -3.649 8.643 1.00 98.56 120 VAL A O 1
ATOM 923 N N . GLY A 1 121 ? -17.646 -3.739 10.535 1.00 98.12 121 GLY A N 1
ATOM 924 C CA . GLY A 1 121 ? -18.623 -3.030 11.357 1.00 98.12 121 GLY A CA 1
ATOM 925 C C . GLY A 1 121 ? -18.447 -1.518 11.225 1.00 98.12 121 GLY A C 1
ATOM 926 O O . GLY A 1 121 ? -17.314 -1.031 11.246 1.00 98.12 121 GLY A O 1
ATOM 927 N N . LEU A 1 122 ? -19.546 -0.772 11.130 1.00 97.19 122 LEU A N 1
ATOM 928 C CA . LEU A 1 122 ? -19.581 0.689 11.008 1.00 97.19 122 LEU A CA 1
ATOM 929 C C . LEU A 1 122 ? -20.176 1.352 12.263 1.00 97.19 122 LEU A C 1
ATOM 931 O O . LEU A 1 122 ? -20.807 0.706 13.100 1.00 97.19 122 LEU A O 1
ATOM 935 N N . GLU A 1 123 ? -19.954 2.658 12.421 1.00 95.62 123 GLU A N 1
ATOM 936 C CA . GLU A 1 123 ? -20.440 3.451 13.565 1.00 95.62 123 GLU A CA 1
ATOM 937 C C . GLU A 1 123 ? -21.970 3.474 13.709 1.00 95.62 123 GLU A C 1
ATOM 939 O O . GLU A 1 123 ? -22.478 3.635 14.820 1.00 95.62 123 GLU A O 1
ATOM 944 N N . ASP A 1 124 ? -22.710 3.287 12.615 1.00 93.38 124 ASP A N 1
ATOM 945 C CA . ASP A 1 124 ? -24.175 3.211 12.625 1.00 93.38 124 ASP A CA 1
ATOM 946 C C . ASP A 1 124 ? -24.718 1.835 13.060 1.00 93.38 124 ASP A C 1
ATOM 948 O O . ASP A 1 124 ? -25.933 1.652 13.163 1.00 93.38 124 ASP A O 1
ATOM 952 N N . GLY A 1 125 ? -23.824 0.887 13.362 1.00 94.88 125 GLY A N 1
ATOM 953 C CA . GLY A 1 125 ? -24.152 -0.481 13.756 1.00 94.88 125 GLY A CA 1
ATOM 954 C C . GLY A 1 125 ? -24.336 -1.446 12.585 1.00 94.88 125 GLY A C 1
ATOM 955 O O . GLY A 1 125 ? -24.660 -2.607 12.824 1.00 94.88 125 GLY A O 1
ATOM 956 N N . THR A 1 126 ? -24.138 -0.998 11.342 1.00 95.56 126 THR A N 1
ATOM 957 C CA . THR A 1 126 ? -24.151 -1.869 10.162 1.00 95.56 126 THR A CA 1
ATOM 958 C C . THR A 1 126 ? -22.911 -2.761 10.144 1.00 95.56 126 THR A C 1
ATOM 960 O O . THR A 1 126 ? -21.806 -2.298 10.419 1.00 95.56 126 THR A O 1
ATOM 963 N N . GLU A 1 127 ? -23.086 -4.026 9.772 1.00 97.56 127 GLU A N 1
ATOM 964 C CA . GLU A 1 127 ? -22.010 -4.957 9.417 1.00 97.56 127 GLU A CA 1
ATOM 965 C C . GLU A 1 127 ? -22.091 -5.207 7.905 1.00 97.56 127 GLU A C 1
ATOM 967 O O . GLU A 1 127 ? -23.165 -5.516 7.379 1.00 97.56 127 GLU A O 1
ATOM 972 N N . ILE A 1 128 ? -20.993 -4.975 7.179 1.00 98.12 128 ILE A N 1
ATOM 973 C CA . ILE A 1 128 ? -20.988 -5.003 5.713 1.00 98.12 128 ILE A CA 1
ATOM 974 C C . ILE A 1 128 ? -19.697 -5.576 5.135 1.00 98.12 128 ILE A C 1
ATOM 976 O O . ILE A 1 128 ? -18.615 -5.370 5.676 1.00 98.12 128 ILE A O 1
ATOM 980 N N . GLY A 1 129 ? -19.811 -6.285 4.014 1.00 98.31 129 GLY A N 1
ATOM 981 C CA . GLY A 1 129 ? -18.666 -6.837 3.296 1.00 98.31 129 GLY A CA 1
ATOM 982 C C . GLY A 1 129 ? -18.051 -5.893 2.261 1.00 98.31 129 GLY A C 1
ATOM 983 O O . GLY A 1 129 ? -18.551 -4.794 1.990 1.00 98.31 129 GLY A O 1
ATOM 984 N N . LEU A 1 130 ? -16.972 -6.371 1.640 1.00 98.50 130 LEU A N 1
ATOM 985 C CA . LEU A 1 130 ? -16.387 -5.776 0.436 1.00 98.50 130 LEU A CA 1
ATOM 986 C C . LEU A 1 130 ? -17.344 -5.921 -0.756 1.00 98.50 130 LEU A C 1
ATOM 988 O O . LEU A 1 130 ? -18.050 -6.921 -0.876 1.00 98.50 130 LEU A O 1
ATOM 992 N N . ALA A 1 131 ? -17.337 -4.951 -1.670 1.00 98.38 131 ALA A N 1
ATOM 993 C CA . ALA A 1 131 ? -18.082 -5.031 -2.927 1.00 98.38 131 ALA A CA 1
ATOM 994 C C . ALA A 1 131 ? -17.598 -6.198 -3.805 1.00 98.38 131 ALA A C 1
ATOM 996 O O . ALA A 1 131 ? -18.403 -6.838 -4.481 1.00 98.38 131 ALA A O 1
ATOM 997 N N . ASP A 1 132 ? -16.296 -6.492 -3.758 1.00 98.25 132 ASP A N 1
ATOM 998 C CA . ASP A 1 132 ? -15.699 -7.712 -4.291 1.00 98.25 132 ASP A CA 1
ATOM 999 C C . ASP A 1 132 ? -15.043 -8.504 -3.153 1.00 98.25 132 ASP A C 1
ATOM 1001 O O . ASP A 1 132 ? -13.933 -8.209 -2.706 1.00 98.25 132 ASP A O 1
ATOM 1005 N N . ALA A 1 133 ? -15.737 -9.544 -2.688 1.00 97.94 133 ALA A N 1
ATOM 1006 C CA . ALA A 1 133 ? -15.254 -10.412 -1.617 1.00 97.94 133 ALA A CA 1
ATOM 1007 C C . ALA A 1 133 ? -13.932 -11.128 -1.964 1.00 97.94 133 ALA A C 1
ATOM 1009 O O . ALA A 1 133 ? -13.179 -11.488 -1.059 1.00 97.94 133 ALA A O 1
ATOM 1010 N N . SER A 1 134 ? -13.599 -11.293 -3.254 1.00 98.00 134 SER A N 1
ATOM 1011 C CA . SER A 1 134 ? -12.356 -11.951 -3.681 1.00 98.00 134 SER A CA 1
ATOM 1012 C C . SER A 1 134 ? -11.097 -11.113 -3.439 1.00 98.00 134 SER A C 1
ATOM 1014 O O . SER A 1 134 ? -9.984 -11.643 -3.490 1.00 98.00 134 SER A O 1
ATOM 1016 N N . GLN A 1 135 ? -11.257 -9.822 -3.124 1.00 98.50 135 GLN A N 1
ATOM 1017 C CA . GLN A 1 135 ? -10.146 -8.962 -2.729 1.00 98.50 135 GLN A CA 1
ATOM 1018 C C . GLN A 1 135 ? -9.566 -9.351 -1.365 1.00 98.50 135 GLN A C 1
ATOM 1020 O O . GLN A 1 135 ? -8.414 -9.011 -1.091 1.00 98.50 135 GLN A O 1
ATOM 1025 N N . LEU A 1 136 ? -10.304 -10.085 -0.519 1.00 98.62 136 LEU A N 1
ATOM 1026 C CA . LEU A 1 136 ? -9.736 -10.706 0.676 1.00 98.62 136 LEU A CA 1
ATOM 1027 C C . LEU A 1 136 ? -8.828 -11.876 0.279 1.00 98.62 136 LEU A C 1
ATOM 1029 O O . LEU A 1 136 ? -9.277 -12.885 -0.258 1.00 98.62 136 LEU A O 1
ATOM 1033 N N . VAL A 1 137 ? -7.542 -11.770 0.615 1.00 98.44 137 VAL A N 1
ATOM 1034 C CA . VAL A 1 137 ? -6.551 -12.831 0.361 1.00 98.44 137 VAL A CA 1
ATOM 1035 C C . VAL A 1 137 ? -6.282 -13.661 1.616 1.00 98.44 137 VAL A C 1
ATOM 1037 O O . VAL A 1 137 ? -5.968 -14.847 1.526 1.00 98.44 137 VAL A O 1
ATOM 1040 N N . GLY A 1 138 ? -6.383 -13.050 2.797 1.00 98.31 138 GLY A N 1
ATOM 1041 C CA . GLY A 1 138 ? -6.187 -13.746 4.064 1.00 98.31 138 GLY A CA 1
ATOM 1042 C C . GLY A 1 138 ? -6.086 -12.807 5.259 1.00 98.31 138 GLY A C 1
ATOM 1043 O O . GLY A 1 138 ? -6.253 -11.595 5.145 1.00 98.31 138 GLY A O 1
ATOM 1044 N N . TYR A 1 139 ? -5.791 -13.375 6.422 1.00 98.69 139 TYR A N 1
ATOM 1045 C CA . TYR A 1 139 ? -5.669 -12.644 7.678 1.00 98.69 139 TYR A CA 1
ATOM 1046 C C . TYR A 1 139 ? -4.679 -13.340 8.620 1.00 98.69 139 TYR A C 1
ATOM 1048 O O . TYR A 1 139 ? -4.287 -14.488 8.403 1.00 98.69 139 TYR A O 1
ATOM 1056 N N . LEU A 1 140 ? -4.269 -12.633 9.672 1.00 98.62 140 LEU A N 1
ATOM 1057 C CA . LEU A 1 140 ? -3.513 -13.181 10.796 1.00 98.62 140 LEU A CA 1
ATOM 1058 C C . LEU A 1 140 ? -4.306 -12.994 12.093 1.00 98.62 140 LEU A C 1
ATOM 1060 O O . LEU A 1 140 ? -5.034 -12.015 12.243 1.00 98.62 140 LEU A O 1
ATOM 1064 N N . GLY A 1 141 ? -4.110 -13.899 13.051 1.00 98.12 141 GLY A N 1
ATOM 1065 C CA . GLY A 1 141 ? -4.764 -13.840 14.360 1.00 98.12 141 GLY A CA 1
ATOM 1066 C C . GLY A 1 141 ? -6.118 -14.552 14.404 1.00 98.12 141 GLY A C 1
ATOM 1067 O O . GLY A 1 141 ? -6.363 -15.483 13.640 1.00 98.12 141 GLY A O 1
ATOM 1068 N N . ASP A 1 142 ? -6.958 -14.144 15.353 1.00 97.88 142 ASP A N 1
ATOM 1069 C CA . ASP A 1 142 ? -8.307 -14.683 15.549 1.00 97.88 142 ASP A CA 1
ATOM 1070 C C . ASP A 1 142 ? -9.257 -14.095 14.487 1.00 97.88 142 ASP A C 1
ATOM 1072 O O . ASP A 1 142 ? -9.238 -12.880 14.311 1.00 97.88 142 ASP A O 1
ATOM 1076 N N . PRO A 1 143 ? -10.069 -14.885 13.763 1.00 98.06 143 PRO A N 1
ATOM 1077 C CA . PRO A 1 143 ? -11.027 -14.347 12.791 1.00 98.06 143 PRO A CA 1
ATOM 1078 C C . PRO A 1 143 ? -12.029 -13.338 13.379 1.00 98.06 143 PRO A C 1
ATOM 1080 O O . PRO A 1 143 ? -12.435 -12.422 12.668 1.00 98.06 143 PRO A O 1
ATOM 1083 N N . GLU A 1 144 ? -12.380 -13.430 14.664 1.00 97.88 144 GLU A N 1
ATOM 1084 C CA . GLU A 1 144 ? -13.280 -12.466 15.322 1.00 97.88 144 GLU A CA 1
ATOM 1085 C C . GLU A 1 144 ? -12.573 -11.148 15.690 1.00 97.88 144 GLU A C 1
ATOM 1087 O O . GLU A 1 144 ? -13.212 -10.144 16.009 1.00 97.88 144 GLU A O 1
ATOM 1092 N N . SER A 1 145 ? -11.237 -11.144 15.688 1.00 97.38 145 SER A N 1
ATOM 1093 C CA . SER A 1 145 ? -10.408 -9.972 15.979 1.00 97.38 145 SER A CA 1
ATOM 1094 C C . SER A 1 145 ? -9.018 -10.123 15.338 1.00 97.38 145 SER A C 1
ATOM 1096 O O . SER A 1 145 ? -8.018 -10.350 16.035 1.00 97.38 145 SER A O 1
ATOM 1098 N N . PRO A 1 146 ? -8.931 -10.054 13.996 1.00 98.38 146 PRO A N 1
ATOM 1099 C CA . PRO A 1 146 ? -7.694 -10.312 13.280 1.00 98.38 146 PRO A CA 1
ATOM 1100 C C . PRO A 1 146 ? -6.668 -9.227 13.596 1.00 98.38 146 PRO A C 1
ATOM 1102 O O . PRO A 1 146 ? -6.977 -8.039 13.684 1.00 98.38 146 PRO A O 1
ATOM 1105 N N . THR A 1 147 ? -5.407 -9.628 13.736 1.00 98.38 147 THR A N 1
ATOM 1106 C CA . THR A 1 147 ? -4.300 -8.691 13.970 1.00 98.38 147 THR A CA 1
ATOM 1107 C C . THR A 1 147 ? -3.867 -7.987 12.688 1.00 98.38 147 THR A C 1
ATOM 1109 O O . THR A 1 147 ? -3.338 -6.877 12.745 1.00 98.38 147 THR A O 1
ATOM 1112 N N . SER A 1 148 ? -4.100 -8.610 11.530 1.00 98.31 148 SER A N 1
ATOM 1113 C CA . SER A 1 148 ? -3.957 -7.980 10.219 1.00 98.31 148 SER A CA 1
ATOM 1114 C C . SER A 1 148 ? -4.837 -8.659 9.178 1.00 98.31 148 SER A C 1
ATOM 1116 O O . SER A 1 148 ? -5.036 -9.872 9.233 1.00 98.31 148 SER A O 1
ATOM 1118 N N . ILE A 1 149 ? -5.263 -7.898 8.175 1.00 98.69 149 ILE A N 1
ATOM 1119 C CA . ILE A 1 149 ? -6.032 -8.377 7.023 1.00 98.69 149 ILE A CA 1
ATOM 1120 C C . ILE A 1 149 ? -5.229 -8.064 5.761 1.00 98.69 149 ILE A C 1
ATOM 1122 O O . ILE A 1 149 ? -4.691 -6.964 5.626 1.00 98.69 149 ILE A O 1
ATOM 1126 N N . LEU A 1 150 ? -5.119 -9.039 4.862 1.00 98.69 150 LEU A N 1
ATOM 1127 C CA . LEU A 1 150 ? -4.423 -8.915 3.588 1.00 98.69 150 LEU A CA 1
ATOM 1128 C C . LEU A 1 150 ? -5.443 -8.808 2.456 1.00 98.69 150 LEU A C 1
ATOM 1130 O O . LEU A 1 150 ? -6.252 -9.716 2.256 1.00 98.69 150 LEU A O 1
ATOM 1134 N N . LEU A 1 151 ? -5.348 -7.716 1.701 1.00 98.62 151 LEU A N 1
ATOM 1135 C CA . LEU A 1 151 ? -6.212 -7.418 0.565 1.00 98.62 151 LEU A CA 1
ATOM 1136 C C . LEU A 1 151 ? -5.408 -7.337 -0.740 1.00 98.62 151 LEU A C 1
ATOM 1138 O O . LEU A 1 151 ? -4.196 -7.103 -0.712 1.00 98.62 151 LEU A O 1
ATOM 1142 N N . LYS A 1 152 ? -6.088 -7.502 -1.879 1.00 98.00 152 LYS A N 1
ATOM 1143 C CA . LYS A 1 152 ? -5.535 -7.323 -3.228 1.00 98.00 152 LYS A CA 1
ATOM 1144 C C . LYS A 1 152 ? -6.504 -6.527 -4.111 1.00 98.00 152 LYS A C 1
ATOM 1146 O O . LYS A 1 152 ? -7.698 -6.807 -4.115 1.00 98.00 152 LYS A O 1
ATOM 1151 N N . HIS A 1 153 ? -5.968 -5.573 -4.869 1.00 96.12 153 HIS A N 1
ATOM 1152 C CA . HIS A 1 153 ? -6.658 -4.757 -5.873 1.00 96.12 153 HIS A CA 1
ATOM 1153 C C . HIS A 1 153 ? -5.869 -4.803 -7.183 1.00 96.12 153 HIS A C 1
ATOM 1155 O O . HIS A 1 153 ? -4.616 -4.837 -7.098 1.00 96.12 153 HIS A O 1
#